Protein AF-K1RQM6-F1 (afdb_monomer_lite)

Foldseek 3Di:
DAFVPHDFDEQEEECPADLPFPRDPVHHHHAPLSRVVNVGQEYEYEADEAAAFPREAQAAHEYEYPQRAEHEPYEDQGASYEYANQYEYEYYNYEYEHYAEYEPYAHLHHNEYEYYNYEYEHAHYAEYAENRAHYEYELYEYEHAEYQYYHYYNHYDYYNYYYYNYHHNHPDDDD

Secondary structure (DSSP, 8-state):
-EETTEEPPEEEE-TT--TTS--BTTB-BS-HHHHHTTT-SEEEEPSEEE----EEE-S-EEEEE-SSEEEEEE--SS-SEEE-TT--EEEES-EEEEE-SSEEEE-TT-SEEEEES-EEES--SSEEEEEEEEEEEES-EEES-EESEEEEEEEEEEES-EEES-EE--S----

Radius of gyration: 15.19 Å; chains: 1; bounding box: 37×30×43 Å

Organism: NCBI:txid408170

InterPro domains:
  IPR011050 Pectin lyase fold/virulence factor [SSF51126] (5-169)
  IPR011459 Domain of unknown function DUF1565 [PF07602] (15-52)
  IPR012334 Pectin lyase fold [G3DSA:2.160.20.10] (8-174)

Sequence (175 aa):
LTVNGVPVQYIYVSVNGNDNNNGSKNAPVRTIAKAISLNTNGIYILEGNYREYGLNINSDLKIVGDGKVIIGGISSADPVFKISNSANVSFNNLKFADISNGEIINGLAAGEVEISGCEFYSNNQKGILVNVANLLISDSKFENNNVFKCIYTNYLEMRNCEFVNNTANEEKIHF

Structure (mmCIF, N/CA/C/O backbone):
data_AF-K1RQM6-F1
#
_entry.id   AF-K1RQM6-F1
#
loop_
_atom_site.group_PDB
_atom_site.id
_atom_site.type_symbol
_atom_site.label_atom_id
_atom_site.label_alt_id
_atom_site.label_comp_id
_atom_site.label_asym_id
_atom_site.label_entity_id
_atom_site.label_seq_id
_atom_site.pdbx_PDB_ins_code
_atom_site.Cartn_x
_atom_site.Cartn_y
_atom_site.Cartn_z
_atom_site.occupancy
_atom_site.B_iso_or_equiv
_atom_site.auth_seq_id
_atom_site.auth_comp_id
_atom_site.auth_asym_id
_atom_site.auth_atom_id
_atom_site.pdbx_PDB_model_num
ATOM 1 N N . LEU A 1 1 ? -9.531 1.233 -17.604 1.00 58.22 1 LEU A N 1
ATOM 2 C CA . LEU A 1 1 ? -9.131 1.662 -16.246 1.00 58.22 1 LEU A CA 1
ATOM 3 C C . LEU A 1 1 ? -8.164 2.827 -16.418 1.00 58.22 1 LEU A C 1
ATOM 5 O O . LEU A 1 1 ? -7.177 2.662 -17.128 1.00 58.22 1 LEU A O 1
ATOM 9 N N . THR A 1 2 ? -8.490 3.997 -15.878 1.00 66.62 2 THR A N 1
ATOM 10 C CA . THR A 1 2 ? -7.696 5.232 -16.011 1.00 66.62 2 THR A CA 1
ATOM 11 C C . THR A 1 2 ? -7.371 5.795 -14.632 1.00 66.62 2 THR A C 1
ATOM 13 O O . THR A 1 2 ? -8.170 5.613 -13.719 1.00 66.62 2 THR A O 1
ATOM 16 N N . VAL A 1 3 ? -6.259 6.514 -14.499 1.00 76.69 3 VAL A N 1
ATOM 17 C CA . VAL A 1 3 ? -5.957 7.383 -13.349 1.00 76.69 3 VAL A CA 1
ATOM 18 C C . VAL A 1 3 ? -6.007 8.814 -13.871 1.00 76.69 3 VAL A C 1
ATOM 20 O O . VAL A 1 3 ? -5.291 9.133 -14.818 1.00 76.69 3 VAL A O 1
ATOM 23 N N . ASN A 1 4 ? -6.919 9.637 -13.344 1.00 77.25 4 ASN A N 1
ATOM 24 C CA . ASN A 1 4 ? -7.133 11.025 -13.783 1.00 77.25 4 ASN A CA 1
ATOM 25 C C . ASN A 1 4 ? -7.275 11.193 -15.311 1.00 77.25 4 ASN A C 1
ATOM 27 O O . ASN A 1 4 ? -6.715 12.098 -15.921 1.00 77.25 4 ASN A O 1
ATOM 31 N N . GLY A 1 5 ? -8.020 10.283 -15.950 1.00 75.62 5 GLY A N 1
ATOM 32 C CA . GLY A 1 5 ? -8.275 10.301 -17.397 1.00 75.62 5 GLY A CA 1
ATOM 33 C C . GLY A 1 5 ? -7.156 9.719 -18.273 1.00 75.62 5 GLY A C 1
ATOM 34 O O . GLY A 1 5 ? -7.350 9.579 -19.479 1.00 75.62 5 GLY A O 1
ATOM 35 N N . VAL A 1 6 ? -6.021 9.311 -17.695 1.00 78.19 6 VAL A N 1
ATOM 36 C CA . VAL A 1 6 ? -4.904 8.680 -18.419 1.00 78.19 6 VAL A CA 1
ATOM 37 C C . VAL A 1 6 ? -5.009 7.152 -18.327 1.00 78.19 6 VAL A C 1
ATOM 39 O O . VAL A 1 6 ? -5.227 6.635 -17.226 1.00 78.19 6 VAL A O 1
ATOM 42 N N . PRO A 1 7 ? -4.853 6.391 -19.432 1.00 87.31 7 PRO A N 1
ATOM 43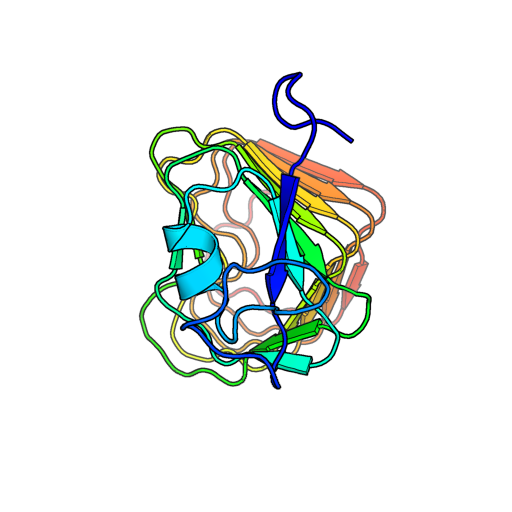 C CA . PRO A 1 7 ? -4.789 4.931 -19.381 1.00 87.31 7 PRO A CA 1
ATOM 44 C C . PRO A 1 7 ? -3.730 4.439 -18.390 1.00 87.31 7 PRO A C 1
ATOM 46 O O . PRO A 1 7 ? -2.610 4.949 -18.358 1.00 87.31 7 PRO A O 1
ATOM 49 N N . VAL A 1 8 ? -4.081 3.439 -17.582 1.00 87.75 8 VAL A N 1
ATOM 50 C CA . VAL A 1 8 ? -3.123 2.853 -16.639 1.00 87.75 8 VAL A CA 1
ATOM 51 C C . VAL A 1 8 ? -2.104 2.016 -17.411 1.00 87.75 8 VAL A C 1
ATOM 53 O O . VAL A 1 8 ? -2.477 1.070 -18.109 1.00 87.75 8 VAL A O 1
ATOM 56 N N . GLN A 1 9 ? -0.823 2.336 -17.256 1.00 91.25 9 GLN A N 1
ATOM 57 C CA . GLN A 1 9 ? 0.286 1.497 -17.684 1.00 91.25 9 GLN A CA 1
ATOM 58 C C . GLN A 1 9 ? 0.822 0.761 -16.459 1.00 91.25 9 GLN A C 1
ATOM 60 O O . GLN A 1 9 ? 1.208 1.378 -15.475 1.00 91.25 9 GLN A O 1
ATOM 65 N N . TYR A 1 10 ? 0.824 -0.570 -16.502 1.00 97.00 10 TYR A N 1
ATOM 66 C CA . TYR A 1 10 ? 1.252 -1.370 -15.360 1.00 97.00 10 TYR A CA 1
ATOM 67 C C . TYR A 1 10 ? 2.732 -1.728 -15.424 1.00 97.00 10 TYR A C 1
ATOM 69 O O . TYR A 1 10 ? 3.198 -2.295 -16.414 1.00 97.00 10 TYR A O 1
ATOM 77 N N . ILE A 1 11 ? 3.419 -1.489 -14.310 1.00 98.56 11 ILE A N 1
ATOM 78 C CA . ILE A 1 11 ? 4.649 -2.185 -13.946 1.00 98.56 11 ILE A CA 1
ATOM 79 C C . ILE A 1 11 ? 4.284 -3.423 -13.130 1.00 98.56 11 ILE A C 1
ATOM 81 O O . ILE A 1 11 ? 3.560 -3.339 -12.139 1.00 98.56 11 ILE A O 1
ATOM 85 N N . TYR A 1 12 ? 4.785 -4.576 -13.558 1.00 98.69 12 TYR A N 1
ATOM 86 C CA . TYR A 1 12 ? 4.535 -5.861 -12.927 1.00 98.69 12 TYR A CA 1
ATOM 87 C C . TYR A 1 12 ? 5.599 -6.160 -11.876 1.00 98.69 12 TYR A C 1
ATOM 89 O O . TYR A 1 12 ? 6.798 -6.037 -12.140 1.00 98.69 12 TYR A O 1
ATOM 97 N N . VAL A 1 13 ? 5.147 -6.594 -10.701 1.00 98.81 13 VAL A N 1
ATOM 98 C CA . VAL A 1 13 ? 5.990 -6.956 -9.559 1.00 98.81 13 VAL A CA 1
ATOM 99 C C . VAL A 1 13 ? 5.797 -8.436 -9.248 1.00 98.81 13 V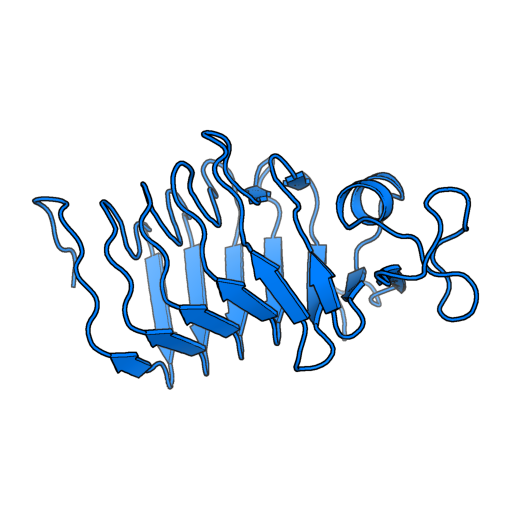AL A C 1
ATOM 101 O O . VAL A 1 13 ? 4.669 -8.907 -9.144 1.00 98.81 13 VAL A O 1
ATOM 104 N N . SER A 1 14 ? 6.886 -9.184 -9.076 1.00 98.56 14 SER A N 1
ATOM 105 C CA . SER A 1 14 ? 6.858 -10.614 -8.745 1.00 98.56 14 SER A CA 1
ATOM 106 C C . SER A 1 14 ? 7.940 -10.954 -7.732 1.00 98.56 14 SER A C 1
ATOM 108 O O . SER A 1 14 ? 9.073 -10.513 -7.887 1.00 98.56 14 SER A O 1
ATOM 110 N N . VAL A 1 15 ? 7.646 -11.821 -6.761 1.00 97.75 15 VAL A N 1
ATOM 111 C CA . VAL A 1 15 ? 8.668 -12.355 -5.838 1.00 97.75 15 VAL A CA 1
ATOM 112 C C . VAL A 1 15 ? 9.835 -13.047 -6.562 1.00 97.75 15 VAL A C 1
ATOM 114 O O . VAL A 1 15 ? 10.954 -13.043 -6.057 1.00 97.75 15 VAL A O 1
ATOM 117 N N . ASN A 1 16 ? 9.596 -13.575 -7.769 1.00 97.81 16 ASN A N 1
ATOM 118 C CA . ASN A 1 16 ? 10.609 -14.192 -8.636 1.00 97.81 16 ASN A CA 1
ATOM 119 C C . ASN A 1 16 ? 11.177 -13.222 -9.692 1.00 97.81 16 ASN A C 1
ATOM 121 O O . ASN A 1 16 ? 11.914 -13.636 -10.586 1.00 97.81 16 ASN A O 1
ATOM 125 N N . GLY A 1 17 ? 10.792 -11.944 -9.638 1.00 98.38 17 GLY A N 1
ATOM 126 C CA . GLY A 1 17 ? 11.261 -10.904 -10.545 1.00 98.38 17 GLY A CA 1
ATOM 127 C C . GLY A 1 17 ? 12.703 -10.474 -10.271 1.00 98.38 17 GLY A C 1
ATOM 128 O O . GLY A 1 17 ? 13.392 -10.992 -9.390 1.00 98.38 17 GLY A O 1
ATOM 129 N N . ASN A 1 18 ? 13.161 -9.473 -11.022 1.00 98.62 18 ASN A N 1
ATOM 130 C CA . ASN A 1 18 ? 14.490 -8.885 -10.864 1.00 98.62 18 ASN A CA 1
ATOM 131 C C . ASN A 1 18 ? 14.405 -7.363 -11.018 1.00 98.62 18 ASN A C 1
ATOM 133 O O . ASN A 1 18 ? 13.859 -6.880 -12.002 1.00 98.62 18 ASN A O 1
ATOM 137 N N . ASP A 1 19 ? 14.956 -6.594 -10.077 1.00 98.69 19 ASP A N 1
ATOM 138 C CA . ASP A 1 19 ? 14.888 -5.123 -10.106 1.00 98.69 19 ASP A CA 1
ATOM 139 C C . ASP A 1 19 ? 15.707 -4.479 -11.245 1.00 98.69 19 ASP A C 1
ATOM 141 O O . ASP A 1 19 ? 15.592 -3.277 -11.485 1.00 98.69 19 ASP A O 1
ATOM 145 N N . ASN A 1 20 ? 16.495 -5.271 -11.980 1.00 98.31 20 ASN A N 1
ATOM 146 C CA . ASN A 1 20 ? 17.125 -4.861 -13.237 1.00 98.31 20 ASN A CA 1
ATOM 147 C C . ASN A 1 20 ? 16.192 -4.985 -14.454 1.00 98.31 20 ASN A C 1
ATOM 149 O O . ASN A 1 20 ? 16.538 -4.516 -15.537 1.00 98.31 20 ASN A O 1
ATOM 153 N N . ASN A 1 21 ? 15.029 -5.622 -14.306 1.00 98.56 21 ASN A N 1
ATOM 154 C CA . ASN A 1 21 ? 14.060 -5.744 -15.384 1.00 98.56 21 ASN A CA 1
ATOM 155 C C . ASN A 1 21 ? 13.333 -4.417 -15.649 1.00 98.56 21 ASN A C 1
ATOM 157 O O . ASN A 1 21 ? 13.287 -3.516 -14.811 1.00 98.56 21 ASN A O 1
ATOM 161 N N . ASN A 1 22 ? 12.702 -4.326 -16.821 1.00 97.62 22 ASN A N 1
ATOM 162 C CA . ASN A 1 22 ? 11.922 -3.156 -17.223 1.00 97.62 22 ASN A CA 1
ATOM 163 C C . ASN A 1 22 ? 10.512 -3.096 -16.609 1.00 97.62 22 ASN A C 1
ATOM 165 O O . ASN A 1 22 ? 9.809 -2.115 -16.827 1.00 97.62 22 ASN A O 1
ATOM 169 N N . GLY A 1 23 ? 10.078 -4.134 -15.886 1.00 98.38 23 GLY A N 1
ATOM 170 C CA . GLY A 1 23 ? 8.763 -4.166 -15.249 1.00 98.38 23 GLY A CA 1
ATOM 171 C C . GLY A 1 23 ? 7.613 -4.564 -16.171 1.00 98.38 23 GLY A C 1
ATOM 172 O O . GLY A 1 23 ? 6.454 -4.433 -15.793 1.00 98.38 23 GLY A O 1
ATOM 173 N N . SER A 1 24 ? 7.895 -5.063 -17.374 1.00 97.94 24 SER A N 1
ATOM 174 C CA . SER A 1 24 ? 6.865 -5.659 -18.230 1.00 97.94 24 SER A CA 1
ATOM 175 C C . SER A 1 24 ? 6.330 -6.970 -17.641 1.00 97.94 24 SER A C 1
ATOM 177 O O . SER A 1 24 ? 6.978 -7.605 -16.813 1.00 97.94 24 SER A O 1
ATOM 179 N N . LYS A 1 25 ? 5.176 -7.445 -18.125 1.00 96.69 25 LYS A N 1
ATOM 180 C CA . LYS A 1 25 ? 4.589 -8.723 -17.680 1.00 96.69 25 LYS A CA 1
ATOM 181 C C . LYS A 1 25 ? 5.542 -9.921 -17.833 1.00 96.69 25 LYS A C 1
ATOM 183 O O . LYS A 1 25 ? 5.526 -10.819 -17.001 1.00 96.69 25 LYS A O 1
ATOM 188 N N . ASN A 1 26 ? 6.380 -9.918 -18.873 1.00 97.69 26 ASN A N 1
ATOM 189 C CA . ASN A 1 26 ? 7.344 -10.993 -19.151 1.00 97.69 26 ASN A CA 1
ATOM 190 C C . ASN A 1 26 ? 8.678 -10.819 -18.407 1.00 97.69 26 ASN A C 1
ATOM 192 O O . ASN A 1 26 ? 9.458 -11.761 -18.319 1.00 97.69 26 ASN A O 1
ATOM 196 N N . ALA A 1 27 ? 8.949 -9.619 -17.895 1.00 98.31 27 ALA A N 1
ATOM 197 C CA . ALA A 1 27 ? 10.145 -9.292 -17.132 1.00 98.31 27 ALA A CA 1
ATOM 198 C C . ALA A 1 27 ? 9.747 -8.378 -15.957 1.00 98.31 27 ALA A C 1
ATOM 200 O O . ALA A 1 27 ? 10.011 -7.171 -15.994 1.00 98.31 27 ALA A O 1
ATOM 201 N N . PRO A 1 28 ? 9.062 -8.922 -14.932 1.00 98.75 28 PRO A N 1
ATOM 202 C CA . PRO A 1 28 ? 8.610 -8.135 -13.794 1.00 98.75 28 PRO A CA 1
ATOM 203 C C . PRO A 1 28 ? 9.794 -7.704 -12.928 1.00 98.75 28 PRO A C 1
ATOM 205 O O . PRO A 1 28 ? 10.803 -8.415 -12.825 1.00 98.75 28 PRO A O 1
ATOM 208 N N . VAL A 1 29 ? 9.663 -6.554 -12.272 1.00 98.88 29 VAL A N 1
ATOM 209 C CA . VAL A 1 29 ? 10.595 -6.161 -11.208 1.00 98.88 29 VAL A CA 1
ATOM 210 C C . VAL A 1 29 ? 10.327 -6.991 -9.952 1.00 98.88 29 VAL A C 1
ATOM 212 O O . VAL A 1 29 ? 9.275 -7.624 -9.830 1.00 98.88 29 VAL A O 1
ATOM 215 N N . ARG A 1 30 ? 11.286 -7.044 -9.026 1.00 98.62 30 ARG A N 1
ATOM 216 C CA . ARG A 1 30 ? 11.139 -7.863 -7.817 1.00 98.62 30 ARG A CA 1
ATOM 217 C C . ARG A 1 30 ? 10.397 -7.126 -6.710 1.00 98.62 30 ARG A C 1
ATOM 219 O O . ARG A 1 30 ? 9.597 -7.727 -6.001 1.00 98.62 30 ARG A O 1
ATOM 226 N N . THR A 1 31 ? 10.683 -5.838 -6.570 1.00 98.62 31 THR A N 1
ATOM 227 C CA . THR A 1 31 ? 10.222 -5.008 -5.454 1.00 98.62 31 THR A CA 1
ATOM 228 C C . THR A 1 31 ? 9.181 -3.984 -5.887 1.00 98.62 31 THR A C 1
ATOM 230 O O . THR A 1 31 ? 9.196 -3.480 -7.016 1.00 98.62 31 THR A O 1
ATOM 233 N N . ILE A 1 32 ? 8.291 -3.629 -4.961 1.00 98.56 32 ILE A N 1
ATOM 234 C CA . ILE A 1 32 ? 7.340 -2.524 -5.137 1.00 98.56 32 ILE A CA 1
ATOM 235 C C . ILE A 1 32 ? 8.109 -1.197 -5.181 1.00 98.56 32 ILE A C 1
ATOM 237 O O . ILE A 1 32 ? 7.797 -0.334 -6.002 1.00 98.56 32 ILE A O 1
ATOM 241 N N . ALA A 1 33 ? 9.169 -1.061 -4.375 1.00 98.31 33 ALA A N 1
ATOM 242 C CA . ALA A 1 33 ? 10.055 0.102 -4.396 1.00 98.31 33 ALA A CA 1
ATOM 243 C C . ALA A 1 33 ? 10.622 0.374 -5.798 1.00 98.31 33 ALA A C 1
ATOM 245 O O . ALA A 1 33 ? 10.581 1.509 -6.281 1.00 98.31 33 ALA A O 1
ATOM 246 N N . LYS A 1 34 ? 11.096 -0.672 -6.492 1.00 98.50 34 LYS A N 1
ATOM 247 C CA . LYS A 1 34 ? 11.578 -0.533 -7.868 1.00 98.50 34 LYS A CA 1
ATOM 248 C C . LYS A 1 34 ? 10.462 -0.134 -8.829 1.00 98.50 34 LYS A C 1
ATOM 250 O O . LYS A 1 34 ? 10.703 0.678 -9.716 1.00 98.50 34 LYS A O 1
ATOM 255 N N . ALA A 1 35 ? 9.257 -0.677 -8.671 1.00 98.44 35 ALA A N 1
ATOM 256 C CA . ALA A 1 35 ? 8.135 -0.316 -9.532 1.00 98.44 35 ALA A CA 1
ATOM 257 C C . ALA A 1 35 ? 7.757 1.168 -9.403 1.00 98.44 35 ALA A C 1
ATOM 259 O O . ALA A 1 35 ? 7.574 1.837 -10.418 1.00 98.44 35 ALA A O 1
ATOM 260 N N . ILE A 1 36 ? 7.733 1.700 -8.177 1.00 98.12 36 ILE A N 1
ATOM 261 C CA . ILE A 1 36 ? 7.518 3.132 -7.917 1.00 98.12 36 ILE A CA 1
ATOM 262 C C . ILE A 1 36 ? 8.612 3.973 -8.591 1.00 98.12 36 ILE A C 1
ATOM 264 O O . ILE A 1 36 ? 8.313 4.973 -9.241 1.00 98.12 36 ILE A O 1
ATOM 268 N N . SER A 1 37 ? 9.878 3.543 -8.517 1.00 97.69 37 SER A N 1
ATOM 269 C CA . SER A 1 37 ? 11.001 4.289 -9.104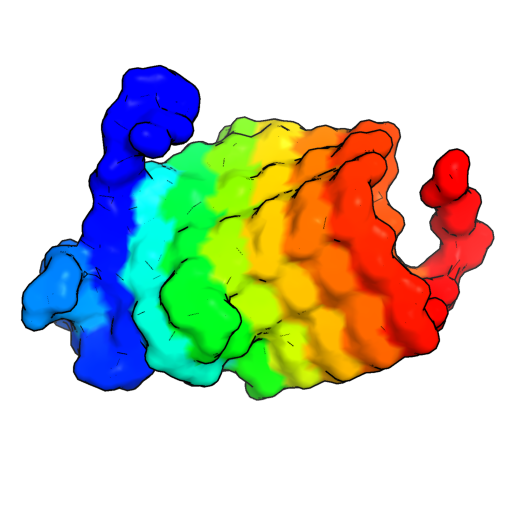 1.00 97.69 37 SER A CA 1
ATOM 270 C C . SER A 1 37 ? 10.959 4.390 -10.635 1.00 97.69 37 SER A C 1
ATOM 272 O O . SER A 1 37 ? 11.765 5.115 -11.215 1.00 97.69 37 SER A O 1
ATOM 274 N N . LEU A 1 38 ? 10.101 3.617 -11.307 1.00 96.94 38 LEU A N 1
ATOM 275 C CA . LEU A 1 38 ? 9.923 3.663 -12.760 1.00 96.94 38 LEU A CA 1
ATOM 276 C C . LEU A 1 38 ? 8.888 4.717 -13.200 1.00 96.94 38 LEU A C 1
ATOM 278 O O . LEU A 1 38 ? 8.585 4.783 -14.387 1.00 96.94 38 LEU A O 1
ATOM 282 N N . ASN A 1 39 ? 8.390 5.560 -12.279 1.00 90.56 39 ASN A N 1
ATOM 283 C CA . ASN A 1 39 ? 7.451 6.663 -12.543 1.00 90.56 39 ASN A CA 1
ATOM 284 C C . ASN A 1 39 ? 6.198 6.212 -13.310 1.00 90.56 39 ASN A C 1
ATOM 286 O O . ASN A 1 39 ? 5.800 6.803 -14.313 1.00 90.56 39 ASN A O 1
ATOM 290 N N . THR A 1 40 ? 5.605 5.119 -12.841 1.00 92.94 40 THR A N 1
ATOM 291 C CA . THR A 1 40 ? 4.379 4.545 -13.395 1.00 92.94 40 THR A CA 1
ATOM 292 C C . THR A 1 40 ? 3.131 5.132 -12.736 1.00 92.94 40 THR A C 1
ATOM 294 O O . THR A 1 40 ? 3.186 5.553 -11.585 1.00 92.94 40 THR A O 1
ATOM 297 N N . ASN A 1 41 ? 1.989 5.090 -13.429 1.00 96.00 41 ASN A N 1
ATOM 298 C CA . ASN A 1 41 ? 0.668 5.350 -12.839 1.00 96.00 41 ASN A CA 1
ATOM 299 C C . ASN A 1 41 ? -0.052 4.056 -12.402 1.00 96.00 41 ASN A C 1
ATOM 301 O O . ASN A 1 41 ? -1.147 4.109 -11.837 1.00 96.00 41 ASN A O 1
ATOM 305 N N . GLY A 1 42 ? 0.554 2.889 -12.652 1.00 98.12 42 GLY A N 1
ATOM 306 C CA . GLY A 1 42 ? 0.006 1.583 -12.309 1.00 98.12 42 GLY A CA 1
ATOM 307 C C . GLY A 1 42 ? 1.060 0.571 -11.871 1.00 98.12 42 GLY A C 1
ATOM 308 O O . GLY A 1 42 ? 2.087 0.390 -12.529 1.00 98.12 42 GLY A O 1
ATOM 309 N N . ILE A 1 43 ? 0.766 -0.161 -10.799 1.00 98.69 43 ILE A N 1
ATOM 310 C CA . ILE A 1 43 ? 1.528 -1.327 -10.342 1.00 98.69 43 ILE A CA 1
ATOM 311 C C . ILE A 1 43 ? 0.588 -2.528 -10.256 1.00 98.69 43 ILE A C 1
ATOM 313 O O . ILE A 1 43 ? -0.483 -2.443 -9.654 1.00 98.69 43 ILE A O 1
ATOM 317 N N . TYR A 1 44 ? 0.995 -3.642 -10.863 1.00 98.62 44 TYR A N 1
ATOM 318 C CA . TYR A 1 44 ? 0.300 -4.922 -10.772 1.00 98.62 44 TYR A CA 1
ATOM 319 C C . TYR A 1 44 ? 1.197 -5.935 -10.062 1.00 98.62 44 TYR A C 1
ATOM 321 O O . TYR A 1 44 ? 2.271 -6.282 -10.556 1.00 98.62 44 TYR A O 1
ATOM 329 N N . ILE A 1 45 ? 0.779 -6.391 -8.888 1.00 98.75 45 ILE A N 1
ATOM 330 C CA . ILE A 1 45 ? 1.567 -7.267 -8.026 1.00 98.75 45 ILE A CA 1
ATOM 331 C C . ILE A 1 45 ? 1.049 -8.694 -8.186 1.00 98.75 45 ILE A C 1
ATOM 333 O O . ILE A 1 45 ? -0.127 -8.960 -7.951 1.00 98.75 45 ILE A O 1
ATOM 337 N N . LEU A 1 46 ? 1.925 -9.603 -8.608 1.00 98.38 46 LEU A N 1
ATOM 338 C CA . LEU A 1 46 ? 1.614 -11.028 -8.715 1.00 98.38 46 LEU A CA 1
ATOM 339 C C . LEU A 1 46 ? 1.578 -11.683 -7.330 1.00 98.38 46 LEU A C 1
ATOM 341 O O . LEU A 1 46 ? 2.175 -11.172 -6.385 1.00 98.38 46 LEU A O 1
ATOM 345 N N . GLU A 1 47 ? 0.900 -12.827 -7.221 1.00 97.69 47 GLU A N 1
ATOM 346 C CA . GLU A 1 47 ? 0.800 -13.589 -5.970 1.00 97.69 47 GLU A CA 1
ATOM 347 C C . GLU A 1 47 ? 2.168 -13.781 -5.286 1.00 97.69 47 GLU A C 1
ATOM 349 O O . GLU A 1 47 ? 3.171 -14.122 -5.922 1.00 97.69 47 GLU A O 1
ATOM 354 N N . GLY A 1 48 ? 2.206 -13.580 -3.967 1.00 97.75 48 GLY A N 1
ATOM 355 C CA . GLY A 1 48 ? 3.440 -13.681 -3.196 1.00 97.75 48 GLY A CA 1
ATOM 356 C C . GLY A 1 48 ? 3.409 -12.920 -1.873 1.00 97.75 48 GLY A C 1
ATOM 357 O O . GLY A 1 48 ? 2.458 -12.205 -1.565 1.00 97.75 48 GLY A O 1
ATOM 358 N N . ASN A 1 49 ? 4.483 -13.087 -1.095 1.00 98.00 49 ASN A N 1
ATOM 359 C CA . ASN A 1 49 ? 4.700 -12.403 0.179 1.00 98.00 49 ASN A CA 1
ATOM 360 C C . ASN A 1 49 ? 5.802 -11.350 0.019 1.00 98.00 49 ASN A C 1
ATOM 362 O O . ASN A 1 49 ? 6.940 -11.693 -0.310 1.00 98.00 49 ASN A O 1
ATOM 366 N N . TYR A 1 50 ? 5.477 -10.092 0.292 1.00 98.25 50 TYR A N 1
ATOM 367 C CA . TYR A 1 50 ? 6.343 -8.936 0.085 1.00 98.25 50 TYR A CA 1
ATOM 368 C C . TYR A 1 50 ? 6.653 -8.254 1.418 1.00 98.25 50 TYR A C 1
ATOM 370 O O . TYR A 1 50 ? 5.750 -7.875 2.160 1.00 98.25 50 TYR A O 1
ATOM 378 N N . ARG A 1 51 ? 7.948 -8.083 1.713 1.00 96.25 51 ARG A N 1
ATOM 379 C CA . ARG A 1 51 ? 8.453 -7.446 2.942 1.00 96.25 51 ARG A CA 1
ATOM 380 C C . ARG A 1 51 ? 8.949 -6.026 2.658 1.00 96.25 51 ARG A C 1
ATOM 382 O O . ARG A 1 51 ? 10.134 -5.739 2.787 1.00 96.25 51 ARG A O 1
ATOM 389 N N . GLU A 1 52 ? 8.039 -5.168 2.214 1.00 94.25 52 GLU A N 1
ATOM 390 C CA . GLU A 1 52 ? 8.320 -3.792 1.787 1.00 94.25 52 GLU A CA 1
ATOM 391 C C . GLU A 1 52 ? 7.968 -2.777 2.878 1.00 94.25 52 GLU A C 1
ATOM 393 O O . GLU A 1 52 ? 6.938 -2.904 3.531 1.00 94.25 52 GLU A O 1
ATOM 398 N N . TYR A 1 53 ? 8.780 -1.740 3.062 1.00 95.69 53 TYR A N 1
ATOM 399 C CA . TYR A 1 53 ? 8.460 -0.635 3.966 1.00 95.69 53 TYR A CA 1
ATOM 400 C C . TYR A 1 53 ? 9.115 0.667 3.509 1.00 95.69 53 TYR A C 1
ATOM 402 O O . TYR A 1 53 ? 10.068 0.651 2.732 1.00 95.69 53 TYR A O 1
ATOM 410 N N . GLY A 1 54 ? 8.614 1.803 3.996 1.00 96.31 54 GLY A N 1
ATOM 411 C CA . GLY A 1 54 ? 9.161 3.118 3.666 1.00 96.31 54 GLY A CA 1
ATOM 412 C C . GLY A 1 54 ? 8.935 3.535 2.210 1.00 96.31 54 GLY A C 1
ATOM 413 O O . GLY A 1 54 ? 9.717 4.321 1.673 1.00 96.31 54 GLY A O 1
ATOM 414 N N . LEU A 1 55 ? 7.891 3.016 1.558 1.00 97.88 55 LEU A N 1
ATOM 415 C CA . LEU A 1 55 ? 7.580 3.305 0.161 1.00 97.88 55 LEU A CA 1
ATOM 416 C C . LEU A 1 55 ? 6.967 4.703 0.035 1.00 97.88 55 LEU A C 1
ATOM 418 O O . LEU A 1 55 ? 5.871 4.954 0.532 1.00 97.88 55 LEU A O 1
ATOM 422 N N . ASN A 1 56 ? 7.662 5.612 -0.647 1.00 97.69 56 ASN A N 1
ATOM 423 C CA . ASN A 1 56 ? 7.183 6.976 -0.871 1.00 97.69 56 ASN A CA 1
ATOM 424 C C . ASN A 1 56 ? 6.402 7.067 -2.185 1.00 97.69 56 ASN A C 1
ATOM 426 O O . ASN A 1 56 ? 6.950 6.777 -3.245 1.00 97.69 56 ASN A O 1
ATOM 430 N N . ILE A 1 57 ? 5.154 7.524 -2.116 1.00 98.06 57 ILE A N 1
ATOM 431 C CA . ILE A 1 57 ? 4.291 7.804 -3.265 1.00 98.06 57 ILE A CA 1
ATOM 432 C C . ILE A 1 57 ? 4.006 9.310 -3.283 1.00 98.06 57 ILE A C 1
ATOM 434 O O . ILE A 1 57 ? 3.482 9.877 -2.323 1.00 98.06 57 ILE A O 1
ATOM 438 N N . ASN A 1 58 ? 4.395 9.973 -4.369 1.00 96.88 58 ASN A N 1
ATOM 439 C CA . ASN A 1 58 ? 4.305 11.431 -4.539 1.00 96.88 58 ASN A CA 1
ATOM 440 C C . ASN A 1 58 ? 3.579 11.849 -5.832 1.00 96.88 58 ASN A C 1
ATOM 442 O O . ASN A 1 58 ? 3.595 13.025 -6.200 1.00 96.88 58 ASN A O 1
ATOM 446 N N . SER A 1 59 ? 2.988 10.881 -6.529 1.00 96.19 59 SER A N 1
ATOM 447 C CA . SER A 1 59 ? 2.215 11.039 -7.760 1.00 96.19 59 SER A CA 1
ATOM 448 C C . SER A 1 59 ? 1.056 10.044 -7.761 1.00 96.19 59 SER A C 1
ATOM 450 O O . SER A 1 59 ? 1.080 9.068 -7.004 1.00 96.19 59 SER A O 1
ATOM 452 N N . ASP A 1 60 ? 0.028 10.312 -8.569 1.00 97.62 60 ASP A N 1
ATOM 453 C CA . ASP A 1 60 ? -1.158 9.459 -8.618 1.00 97.62 60 ASP A CA 1
ATOM 454 C C . ASP A 1 60 ? -0.792 8.028 -9.020 1.00 97.62 60 ASP A C 1
ATOM 456 O O . ASP A 1 60 ? -0.086 7.804 -10.009 1.00 97.62 60 ASP A O 1
ATOM 460 N N . LEU A 1 61 ? -1.286 7.049 -8.264 1.00 98.19 61 LEU A N 1
ATOM 461 C CA . LEU A 1 61 ? -0.851 5.667 -8.419 1.00 98.19 61 LEU A CA 1
ATOM 462 C C . LEU A 1 61 ? -1.973 4.675 -8.135 1.00 98.19 61 LEU A C 1
ATOM 464 O O . LEU A 1 61 ? -2.612 4.698 -7.086 1.00 98.19 61 LEU A O 1
ATOM 468 N N . LYS A 1 62 ? -2.166 3.731 -9.056 1.00 98.38 62 LYS A N 1
ATOM 469 C CA . LYS A 1 62 ? -3.038 2.575 -8.847 1.00 98.38 62 LYS A CA 1
ATOM 470 C C . LYS A 1 62 ? -2.221 1.322 -8.564 1.00 98.38 62 LYS A C 1
ATOM 472 O O . LYS A 1 62 ? -1.452 0.884 -9.415 1.00 98.38 62 LYS A O 1
ATOM 477 N N . ILE A 1 63 ? -2.437 0.702 -7.409 1.00 98.50 63 ILE A N 1
ATOM 478 C CA . ILE A 1 63 ? -1.802 -0.555 -7.010 1.00 98.50 63 I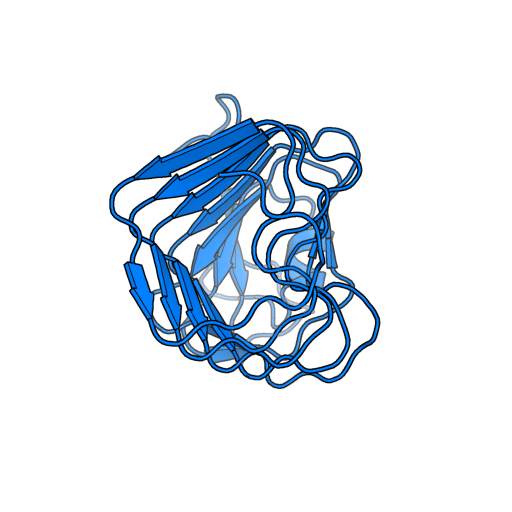LE A CA 1
ATOM 479 C C . ILE A 1 63 ? -2.866 -1.652 -6.961 1.00 98.50 63 ILE A C 1
ATOM 481 O O . ILE A 1 63 ? -3.906 -1.502 -6.318 1.00 98.50 63 ILE A O 1
ATOM 485 N N . VAL A 1 64 ? -2.612 -2.750 -7.671 1.00 98.38 64 VAL A N 1
ATOM 486 C CA . VAL A 1 64 ? -3.528 -3.891 -7.785 1.00 98.38 64 VAL A CA 1
ATOM 487 C C . VAL A 1 64 ? -2.780 -5.178 -7.468 1.00 98.38 64 VAL A C 1
ATOM 489 O O . VAL A 1 64 ? -1.724 -5.425 -8.048 1.00 98.38 64 VAL A O 1
ATOM 492 N N . GLY A 1 65 ? -3.324 -5.998 -6.574 1.00 97.94 65 GLY A N 1
ATOM 493 C CA . GLY A 1 65 ? -2.842 -7.350 -6.315 1.00 97.94 65 GLY A CA 1
ATOM 494 C C . GLY A 1 65 ? -3.606 -8.413 -7.100 1.00 97.94 65 GLY A C 1
ATOM 495 O O . GLY A 1 65 ? -4.808 -8.295 -7.345 1.00 97.94 65 GLY A O 1
ATOM 496 N N . ASP A 1 66 ? -2.913 -9.491 -7.450 1.00 93.62 66 ASP A N 1
ATOM 497 C CA . ASP A 1 66 ? -3.483 -10.698 -8.058 1.00 93.62 66 ASP A CA 1
ATOM 498 C C . ASP A 1 66 ? -4.123 -11.623 -6.996 1.00 93.62 66 ASP A C 1
ATOM 500 O O . ASP A 1 66 ? -3.775 -12.790 -6.865 1.00 93.62 66 ASP A O 1
ATOM 504 N N . GLY A 1 67 ? -4.995 -11.078 -6.135 1.00 78.88 67 GLY A N 1
ATOM 505 C CA . GLY A 1 67 ? -5.858 -11.812 -5.187 1.00 78.88 67 GLY A CA 1
ATOM 506 C C . GLY A 1 67 ? -5.191 -12.505 -3.982 1.00 78.88 67 GLY A C 1
ATOM 507 O O . GLY A 1 67 ? -5.805 -12.597 -2.918 1.00 78.88 67 GLY A O 1
ATOM 508 N N . LYS A 1 68 ? -3.938 -12.968 -4.091 1.00 90.06 68 LYS A N 1
ATOM 509 C CA . LYS A 1 68 ? -3.161 -13.584 -2.989 1.00 90.06 68 LYS A CA 1
ATOM 510 C C . LYS A 1 68 ? -1.841 -12.867 -2.707 1.00 90.06 68 LYS A C 1
ATOM 512 O O . LYS A 1 68 ? -0.829 -13.488 -2.385 1.00 90.06 68 LYS A O 1
ATOM 517 N N . VAL A 1 69 ? -1.837 -11.549 -2.856 1.00 98.25 69 VAL A N 1
ATOM 518 C CA . VAL A 1 69 ? -0.684 -10.710 -2.519 1.00 98.25 69 VAL A CA 1
ATOM 519 C C . VAL A 1 69 ? -0.743 -10.346 -1.045 1.00 98.25 69 VAL A C 1
ATOM 521 O O . VAL A 1 69 ? -1.706 -9.714 -0.617 1.00 98.25 69 VAL A O 1
ATOM 524 N N . ILE A 1 70 ? 0.294 -10.706 -0.290 1.00 98.19 70 ILE A N 1
ATOM 525 C CA . ILE A 1 70 ? 0.463 -10.316 1.112 1.00 98.19 70 ILE A CA 1
ATOM 526 C C . ILE A 1 70 ? 1.633 -9.339 1.203 1.00 98.19 70 ILE A C 1
ATOM 528 O O . ILE A 1 70 ? 2.759 -9.677 0.838 1.00 98.19 70 ILE A O 1
ATOM 532 N N . ILE A 1 71 ? 1.378 -8.135 1.707 1.00 97.81 71 ILE A N 1
ATOM 533 C CA . ILE A 1 71 ? 2.398 -7.150 2.071 1.00 97.81 71 ILE A CA 1
ATOM 534 C C . ILE A 1 71 ? 2.469 -7.139 3.595 1.00 97.81 71 ILE A C 1
ATOM 536 O O . ILE A 1 71 ? 1.515 -6.735 4.259 1.00 97.81 71 ILE A O 1
ATOM 540 N N . GLY A 1 72 ? 3.558 -7.651 4.163 1.00 95.50 72 GLY A N 1
ATOM 541 C CA . GLY A 1 72 ? 3.521 -8.015 5.572 1.00 95.50 72 GLY A CA 1
ATOM 542 C C . GLY A 1 72 ? 4.748 -8.722 6.123 1.00 95.50 72 GLY A C 1
ATOM 543 O O . GLY A 1 72 ? 5.738 -8.928 5.420 1.00 95.50 72 GLY A O 1
ATOM 544 N N . GLY A 1 73 ? 4.675 -9.100 7.402 1.00 89.56 73 GLY A N 1
ATOM 545 C CA . GLY A 1 73 ? 5.766 -9.755 8.128 1.00 89.56 73 GLY A CA 1
ATOM 546 C C . GLY A 1 73 ? 6.950 -8.821 8.383 1.00 89.56 73 GLY A C 1
ATOM 547 O O . GLY A 1 73 ? 8.101 -9.198 8.135 1.00 89.56 73 GLY A O 1
ATOM 548 N N . ILE A 1 74 ? 6.661 -7.586 8.808 1.00 90.12 74 ILE A N 1
ATOM 549 C CA . ILE A 1 74 ? 7.629 -6.487 8.923 1.00 90.12 74 ILE A CA 1
ATOM 550 C C . ILE A 1 74 ? 7.512 -5.813 10.289 1.00 90.12 74 ILE A C 1
ATOM 552 O O . ILE A 1 74 ? 6.425 -5.474 10.750 1.00 90.12 74 ILE A O 1
ATOM 556 N N . SER A 1 75 ? 8.663 -5.525 10.893 1.00 90.94 75 SER A N 1
ATOM 557 C CA . SER A 1 75 ? 8.780 -4.781 12.150 1.00 90.94 75 SER A CA 1
ATOM 558 C C . SER A 1 75 ? 9.616 -3.509 11.956 1.00 90.94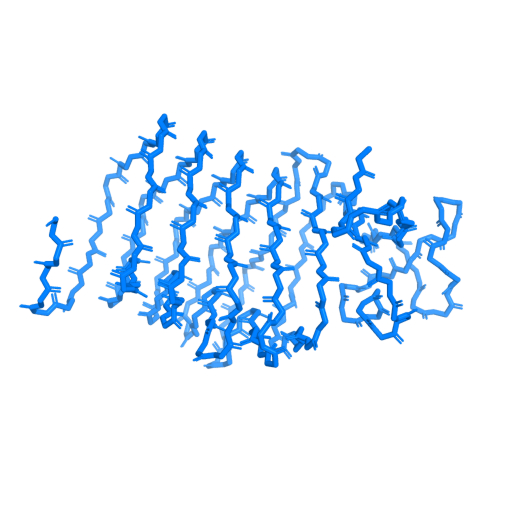 75 SER A C 1
ATOM 560 O O . SER A 1 75 ? 10.673 -3.343 12.565 1.00 90.94 75 SER A O 1
ATOM 562 N N . SER A 1 76 ? 9.155 -2.609 11.083 1.00 91.69 76 SER A N 1
ATOM 563 C CA . SER A 1 76 ? 9.777 -1.301 10.825 1.00 91.69 76 SER A CA 1
ATOM 564 C C . SER A 1 76 ? 8.978 -0.185 11.489 1.00 91.69 76 SER A C 1
ATOM 566 O O . SER A 1 76 ? 7.758 -0.273 11.545 1.00 91.69 76 SER A O 1
ATOM 568 N N . ALA A 1 77 ? 9.649 0.856 11.987 1.00 92.25 77 ALA A N 1
ATOM 569 C CA . ALA A 1 77 ? 8.980 2.048 12.517 1.00 92.25 77 ALA A CA 1
ATOM 570 C C . ALA A 1 77 ? 8.439 2.964 11.404 1.00 92.25 77 ALA A C 1
ATOM 572 O O . ALA A 1 77 ? 7.591 3.814 11.676 1.00 92.25 77 ALA A O 1
ATOM 573 N N . ASP A 1 78 ? 8.936 2.802 10.174 1.00 94.62 78 ASP A N 1
ATOM 574 C CA . ASP A 1 78 ? 8.423 3.511 9.010 1.00 94.62 78 ASP A CA 1
ATOM 575 C C . ASP A 1 78 ? 7.075 2.930 8.561 1.00 94.62 78 ASP A C 1
ATOM 577 O O . ASP A 1 78 ? 6.911 1.706 8.560 1.00 94.62 78 ASP A O 1
ATOM 581 N N . PRO A 1 79 ? 6.141 3.783 8.103 1.00 95.19 79 PRO A N 1
ATOM 582 C CA . PRO A 1 79 ? 4.985 3.348 7.340 1.00 95.19 79 PRO A CA 1
ATOM 583 C C . PRO A 1 79 ? 5.369 2.429 6.182 1.00 95.19 79 PRO A C 1
ATOM 585 O O . PRO A 1 79 ? 6.392 2.670 5.531 1.00 95.19 79 PRO A O 1
ATOM 588 N N . VAL A 1 80 ? 4.528 1.446 5.856 1.00 97.62 80 VAL A N 1
ATOM 589 C CA . VAL A 1 80 ? 4.705 0.682 4.613 1.00 97.62 80 VAL A CA 1
ATOM 590 C C . VAL A 1 80 ? 4.600 1.623 3.415 1.00 97.62 80 VAL A C 1
ATOM 592 O O . VAL A 1 80 ? 5.531 1.686 2.614 1.00 97.62 80 VAL A O 1
ATOM 595 N N . PHE A 1 81 ? 3.525 2.415 3.354 1.00 98.12 81 PHE A N 1
ATOM 596 C CA . PHE A 1 81 ? 3.293 3.440 2.338 1.00 98.12 81 PHE A CA 1
ATOM 597 C C . PHE A 1 81 ? 3.189 4.836 2.959 1.00 98.12 81 PHE A C 1
ATOM 599 O O . PHE A 1 81 ? 2.399 5.072 3.875 1.00 98.12 81 PHE A O 1
ATOM 606 N N . LYS A 1 82 ? 3.958 5.777 2.410 1.00 97.75 82 LYS A N 1
ATOM 607 C CA . LYS A 1 82 ? 3.908 7.214 2.701 1.00 97.75 82 LYS A CA 1
ATOM 608 C C . LYS A 1 82 ? 3.370 7.935 1.472 1.00 97.75 82 LYS A C 1
ATOM 610 O O . LYS A 1 82 ? 4.019 7.912 0.428 1.00 97.75 82 LYS A O 1
ATOM 615 N N . ILE A 1 83 ? 2.207 8.570 1.590 1.00 98.19 83 ILE A N 1
ATOM 616 C CA . ILE A 1 83 ? 1.553 9.270 0.478 1.00 98.19 83 ILE A CA 1
ATOM 617 C C . ILE A 1 83 ? 1.630 10.778 0.715 1.00 98.19 83 ILE A C 1
ATOM 619 O O . ILE A 1 83 ? 1.345 11.276 1.807 1.00 98.19 83 ILE A O 1
ATOM 623 N N . SER A 1 84 ? 2.055 11.506 -0.313 1.00 96.38 84 SER A N 1
ATOM 624 C CA . SER A 1 84 ? 2.350 12.936 -0.237 1.00 96.38 84 SER A CA 1
ATOM 625 C C . SER A 1 84 ? 2.018 13.661 -1.543 1.00 96.38 84 SER A C 1
ATOM 627 O O . SER A 1 84 ? 1.634 13.031 -2.528 1.00 96.38 84 SER A O 1
ATOM 629 N N . ASN A 1 85 ? 2.209 14.985 -1.559 1.00 96.00 85 ASN A N 1
ATOM 630 C CA . ASN A 1 85 ? 2.086 15.827 -2.754 1.00 96.00 85 ASN A CA 1
ATOM 631 C C . ASN A 1 85 ? 0.696 15.777 -3.421 1.00 96.00 85 ASN A C 1
ATOM 633 O O . ASN A 1 85 ? 0.582 15.791 -4.644 1.00 96.00 85 ASN A O 1
ATOM 637 N N . SER A 1 86 ? -0.360 15.680 -2.610 1.00 96.88 86 SER A N 1
ATOM 638 C CA . SER A 1 86 ? -1.754 15.579 -3.056 1.00 96.88 86 SER A CA 1
ATOM 639 C C . SER A 1 86 ? -2.022 14.410 -4.013 1.00 96.88 86 SER A C 1
ATOM 641 O O . SER A 1 86 ? -3.003 14.438 -4.753 1.00 96.88 86 SER A O 1
ATOM 643 N N . ALA A 1 87 ? -1.165 13.384 -4.000 1.00 96.94 87 ALA A N 1
ATOM 644 C CA . ALA A 1 87 ? -1.326 12.203 -4.834 1.00 96.94 87 ALA A CA 1
ATOM 645 C C . ALA A 1 87 ? -2.618 11.456 -4.484 1.00 96.94 87 ALA A C 1
ATOM 647 O O . ALA A 1 87 ? -2.912 11.236 -3.304 1.00 96.94 87 ALA A O 1
ATOM 648 N N . ASN A 1 88 ? -3.345 11.037 -5.519 1.00 97.50 88 ASN A N 1
ATOM 649 C CA . ASN A 1 88 ? -4.502 10.160 -5.414 1.00 97.50 88 ASN A CA 1
ATOM 650 C C . ASN A 1 88 ? -4.050 8.715 -5.610 1.00 97.50 88 ASN A C 1
ATOM 652 O O . ASN A 1 88 ? -3.475 8.367 -6.646 1.00 97.50 88 ASN A O 1
ATOM 656 N N . VAL A 1 89 ? -4.281 7.867 -4.612 1.00 98.31 89 VAL A N 1
ATOM 657 C CA . VAL A 1 89 ? -3.737 6.506 -4.602 1.00 98.31 89 VAL A CA 1
ATOM 658 C C . VAL A 1 89 ? -4.840 5.496 -4.348 1.00 98.31 89 VAL A C 1
ATOM 660 O O . VAL A 1 89 ? -5.605 5.642 -3.402 1.00 98.31 89 VAL A O 1
ATOM 663 N N . SER A 1 90 ? -4.893 4.440 -5.162 1.00 98.38 90 SER A N 1
ATOM 664 C CA . SER A 1 90 ? -5.823 3.327 -4.946 1.00 98.38 90 SER A CA 1
ATOM 665 C C . SER A 1 90 ? -5.083 2.022 -4.673 1.00 98.38 90 SER A C 1
ATOM 667 O O . SER A 1 90 ? -4.141 1.665 -5.384 1.00 98.38 90 SER A O 1
ATOM 669 N N . PHE A 1 91 ? -5.547 1.285 -3.670 1.00 98.56 91 PHE A N 1
ATOM 670 C CA . PHE A 1 91 ? -5.086 -0.051 -3.310 1.00 98.56 91 PHE A CA 1
ATOM 671 C C . PHE A 1 91 ? -6.228 -1.034 -3.554 1.00 98.56 91 PHE A C 1
ATOM 673 O O . PHE A 1 91 ? -7.326 -0.855 -3.034 1.00 98.56 91 PHE A O 1
ATOM 680 N N . ASN A 1 92 ? -5.978 -2.049 -4.382 1.00 98.25 92 ASN A N 1
ATOM 681 C CA . ASN A 1 92 ? -7.012 -2.961 -4.858 1.00 98.25 92 ASN A CA 1
ATOM 682 C C . ASN A 1 92 ? -6.556 -4.411 -4.669 1.00 98.25 92 ASN A C 1
ATOM 684 O O . ASN A 1 92 ? -5.481 -4.763 -5.160 1.00 98.25 92 ASN A O 1
ATOM 688 N N . ASN A 1 93 ? -7.374 -5.264 -4.049 1.00 97.94 93 ASN A N 1
ATOM 689 C CA . ASN A 1 93 ? -7.124 -6.712 -3.932 1.00 97.94 93 ASN A CA 1
ATOM 690 C C . ASN A 1 93 ? -5.767 -7.065 -3.290 1.00 97.94 93 ASN A C 1
ATOM 692 O O . ASN A 1 93 ? -5.018 -7.909 -3.790 1.00 97.94 93 ASN A O 1
ATOM 696 N N . LEU A 1 94 ? -5.434 -6.388 -2.190 1.00 98.31 94 LEU A N 1
ATOM 697 C CA . LEU A 1 94 ? -4.201 -6.596 -1.424 1.00 98.31 94 LEU A CA 1
ATOM 698 C C . LEU A 1 94 ? -4.512 -7.052 -0.003 1.00 98.31 94 LEU A C 1
ATOM 700 O O . LEU A 1 94 ? -5.486 -6.601 0.598 1.00 98.31 94 LEU A O 1
ATOM 704 N N . LYS A 1 95 ? -3.633 -7.884 0.550 1.00 98.31 95 LYS A N 1
ATOM 705 C CA . LYS A 1 95 ? -3.659 -8.284 1.953 1.00 98.31 95 LYS A CA 1
ATOM 706 C C . LYS A 1 95 ? -2.500 -7.637 2.700 1.00 98.31 95 LYS A C 1
ATOM 708 O O . LYS A 1 95 ? -1.363 -7.684 2.232 1.00 98.31 95 LYS A O 1
ATOM 713 N N . PHE A 1 96 ? -2.776 -7.079 3.870 1.00 97.88 96 PHE A N 1
ATOM 714 C CA . PHE A 1 96 ? -1.788 -6.482 4.759 1.00 97.88 96 PHE A CA 1
ATOM 715 C C . PHE A 1 96 ? -1.793 -7.202 6.101 1.00 97.88 96 PHE A C 1
ATOM 717 O O . PHE A 1 96 ? -2.810 -7.196 6.802 1.00 97.88 96 PHE A O 1
ATOM 724 N N . ALA A 1 97 ? -0.673 -7.837 6.443 1.00 96.44 97 ALA A N 1
ATOM 725 C CA . ALA A 1 97 ? -0.643 -8.783 7.552 1.00 96.44 97 ALA A CA 1
ATOM 726 C C . ALA A 1 97 ? 0.658 -8.803 8.344 1.00 96.44 97 ALA A C 1
ATOM 728 O O . ALA A 1 97 ? 1.739 -8.598 7.793 1.00 96.44 97 ALA A O 1
ATOM 729 N N . ASP A 1 98 ? 0.562 -9.141 9.628 1.00 95.69 98 ASP A N 1
ATOM 730 C CA . ASP A 1 98 ? 1.714 -9.374 10.506 1.00 95.69 98 ASP A CA 1
ATOM 731 C C . ASP A 1 98 ? 2.723 -8.203 10.514 1.00 95.69 98 ASP A C 1
ATOM 733 O O . ASP A 1 98 ? 3.944 -8.395 10.494 1.00 95.69 98 ASP A O 1
ATOM 737 N N . ILE A 1 99 ? 2.222 -6.964 10.492 1.00 93.81 99 ILE A N 1
ATOM 738 C CA . ILE A 1 99 ? 3.030 -5.743 10.622 1.00 93.81 99 ILE A CA 1
ATOM 739 C C . ILE A 1 99 ? 2.986 -5.281 12.089 1.00 93.81 99 ILE A C 1
ATOM 741 O O . ILE A 1 99 ? 1.911 -5.269 12.696 1.00 93.81 99 ILE A O 1
ATOM 745 N N . SER A 1 100 ? 4.145 -4.949 12.688 1.00 87.94 100 SER A N 1
ATOM 746 C CA . SER A 1 100 ? 4.267 -4.873 14.161 1.00 87.94 100 SER A CA 1
ATOM 747 C C . SER A 1 100 ? 5.001 -3.664 14.781 1.00 87.94 100 SER A C 1
ATOM 749 O O . SER A 1 100 ? 5.345 -3.714 15.959 1.00 87.94 100 SER A O 1
ATOM 751 N N . ASN A 1 101 ? 5.293 -2.579 14.045 1.00 85.12 101 ASN A N 1
ATOM 752 C CA . ASN A 1 101 ? 6.005 -1.407 14.623 1.00 85.12 101 ASN A CA 1
ATOM 753 C C . ASN A 1 101 ? 5.701 -0.044 13.947 1.00 85.12 101 ASN A C 1
ATOM 755 O O . ASN A 1 101 ? 5.888 1.015 14.552 1.00 85.12 101 ASN A O 1
ATOM 759 N N . GLY A 1 102 ? 5.194 -0.055 12.713 1.00 88.06 102 GLY A N 1
ATOM 760 C CA . GLY A 1 102 ? 4.933 1.139 11.904 1.00 88.06 102 GLY A CA 1
ATOM 761 C C . GLY A 1 102 ? 3.449 1.340 11.620 1.00 88.06 102 GLY A C 1
ATOM 762 O O . GLY A 1 102 ? 2.593 0.706 12.237 1.00 88.06 102 GLY A O 1
ATOM 763 N N . GLU A 1 103 ? 3.148 2.239 10.690 1.00 94.38 103 GLU A N 1
ATOM 764 C CA . GLU A 1 103 ? 1.816 2.331 10.089 1.00 94.38 103 GLU A CA 1
ATOM 765 C C . GLU A 1 103 ? 1.755 1.525 8.782 1.00 94.38 103 GLU A C 1
ATOM 767 O O . GLU A 1 103 ? 2.786 1.251 8.171 1.00 94.38 103 GLU A O 1
ATOM 772 N N . ILE A 1 104 ? 0.568 1.149 8.309 1.00 96.75 104 ILE A N 1
ATOM 773 C CA . ILE A 1 104 ? 0.460 0.539 6.972 1.00 96.75 104 ILE A CA 1
ATOM 774 C C . ILE A 1 104 ? 0.432 1.648 5.921 1.00 96.75 104 ILE A C 1
ATOM 776 O O . ILE A 1 104 ? 1.312 1.720 5.064 1.00 96.75 104 ILE A O 1
ATOM 780 N N . ILE A 1 105 ? -0.533 2.558 6.019 1.00 97.56 105 ILE A N 1
ATOM 781 C CA . ILE A 1 105 ? -0.674 3.702 5.120 1.00 97.56 105 ILE A CA 1
ATOM 782 C C . ILE A 1 105 ? -0.697 4.979 5.954 1.00 97.56 105 ILE A C 1
ATOM 784 O O . ILE A 1 105 ? -1.577 5.168 6.794 1.00 97.56 105 ILE A O 1
ATOM 788 N N . ASN A 1 106 ? 0.258 5.870 5.688 1.00 96.69 106 ASN A N 1
ATOM 789 C CA . ASN A 1 106 ? 0.288 7.220 6.237 1.00 96.69 106 ASN A CA 1
ATOM 790 C C . ASN A 1 106 ? 0.119 8.239 5.102 1.00 96.69 106 ASN A C 1
ATOM 792 O O . ASN A 1 106 ? 0.994 8.386 4.245 1.00 96.69 106 ASN A O 1
ATOM 796 N N . GLY A 1 107 ? -1.030 8.915 5.091 1.00 95.44 107 GLY A N 1
ATOM 797 C CA . GLY A 1 107 ? -1.460 9.811 4.019 1.00 95.44 107 GLY A CA 1
ATOM 798 C C . GLY A 1 107 ? -1.364 11.299 4.337 1.00 95.44 107 GLY A C 1
ATOM 799 O O . GLY A 1 107 ? -2.175 12.047 3.803 1.00 95.44 107 GLY A O 1
ATOM 800 N N . LEU A 1 108 ? -0.415 11.728 5.184 1.00 89.50 108 LEU A N 1
ATOM 801 C CA . LEU A 1 108 ? -0.339 13.089 5.751 1.00 89.50 108 LEU A CA 1
ATOM 802 C C . LEU A 1 108 ? -0.589 14.240 4.756 1.00 89.50 108 LEU A C 1
ATOM 804 O O . LEU A 1 108 ? -1.139 15.267 5.143 1.00 89.50 108 LEU A O 1
ATOM 808 N N . ALA A 1 109 ? -0.175 14.084 3.495 1.00 92.94 109 ALA A N 1
ATOM 809 C CA . ALA A 1 109 ? -0.427 15.047 2.422 1.00 92.94 109 ALA A CA 1
ATOM 810 C C . ALA A 1 109 ? -0.961 14.366 1.148 1.00 92.94 109 ALA A C 1
ATOM 812 O O . ALA A 1 109 ? -0.577 14.738 0.039 1.00 92.94 109 ALA A O 1
ATOM 813 N N . ALA A 1 110 ? -1.786 13.331 1.303 1.00 96.94 110 ALA A N 1
ATOM 814 C CA . ALA A 1 110 ? -2.491 12.669 0.208 1.00 96.94 110 ALA A CA 1
ATOM 815 C C . ALA A 1 110 ? -3.693 13.501 -0.271 1.00 96.94 110 ALA A C 1
ATOM 817 O O . ALA A 1 110 ? -4.260 14.276 0.501 1.00 96.94 110 ALA A O 1
ATOM 818 N N . GLY A 1 111 ? -4.087 13.318 -1.534 1.00 96.19 111 GLY A N 1
ATOM 819 C CA . GLY A 1 111 ? -5.342 13.852 -2.068 1.00 96.19 111 GLY A CA 1
ATOM 820 C C . GLY A 1 111 ? -6.525 12.997 -1.609 1.00 96.19 111 GLY A C 1
ATOM 821 O O . GLY A 1 111 ? -7.146 13.266 -0.577 1.00 96.19 111 GLY A O 1
ATOM 822 N N . GLU A 1 112 ? -6.802 11.941 -2.367 1.00 96.81 112 GLU A N 1
ATOM 823 C CA . GLU A 1 112 ? -7.729 10.863 -2.014 1.00 96.81 112 GLU A CA 1
ATOM 824 C C . GLU A 1 112 ? -6.985 9.526 -1.902 1.00 96.81 112 GLU A C 1
ATOM 826 O O . GLU A 1 112 ? -6.080 9.230 -2.689 1.00 96.81 112 GLU A O 1
ATOM 831 N N . VAL A 1 113 ? -7.366 8.705 -0.924 1.00 98.44 113 VAL A N 1
ATOM 832 C CA . VAL A 1 113 ? -6.925 7.309 -0.845 1.00 98.44 113 VAL A CA 1
ATOM 833 C C . VAL A 1 113 ? -8.140 6.401 -0.962 1.00 98.44 113 VAL A C 1
ATOM 835 O O . VAL A 1 113 ? -9.072 6.500 -0.168 1.00 98.44 113 VAL A O 1
ATOM 838 N N . GLU A 1 114 ? -8.105 5.495 -1.934 1.00 98.50 114 GLU A N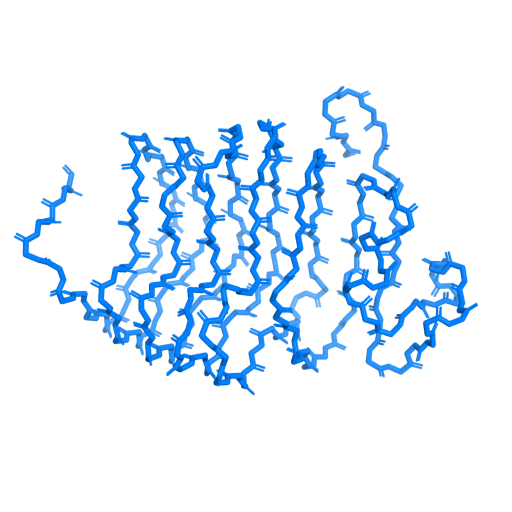 1
ATOM 839 C CA . GLU A 1 114 ? -9.135 4.481 -2.151 1.00 98.50 114 GLU A CA 1
ATOM 840 C C . GLU A 1 114 ? -8.604 3.095 -1.770 1.00 98.50 114 GLU A C 1
ATOM 842 O O . GLU A 1 114 ? -7.530 2.674 -2.207 1.00 98.50 114 GLU A O 1
ATOM 847 N N . ILE A 1 115 ? -9.374 2.366 -0.970 1.00 98.56 115 ILE A N 1
ATOM 848 C CA . ILE A 1 115 ? -9.099 0.994 -0.550 1.00 98.56 115 ILE A CA 1
ATOM 849 C C . ILE A 1 115 ? -10.267 0.120 -1.011 1.00 98.56 115 ILE A C 1
ATOM 851 O O . ILE A 1 115 ? -11.402 0.338 -0.589 1.00 98.56 115 ILE A O 1
ATOM 855 N N . SER A 1 116 ? -10.016 -0.864 -1.874 1.00 98.31 116 SER A N 1
ATOM 856 C CA . SER A 1 116 ? -11.071 -1.726 -2.419 1.00 98.31 116 SER A CA 1
ATOM 857 C C . SER A 1 116 ? -10.655 -3.195 -2.460 1.00 98.31 116 SER A C 1
ATOM 859 O O . SER A 1 116 ? -9.561 -3.524 -2.922 1.00 98.31 116 SER A O 1
ATOM 861 N N . GLY A 1 117 ? -11.507 -4.100 -1.971 1.00 98.12 117 GLY A N 1
ATOM 862 C CA . GLY A 1 117 ? -11.199 -5.536 -1.976 1.00 98.12 117 GLY A CA 1
ATOM 863 C C . GLY A 1 117 ? -9.984 -5.913 -1.121 1.00 98.12 117 GLY A C 1
ATOM 864 O O . GLY A 1 117 ? -9.323 -6.913 -1.400 1.00 98.12 117 GLY A O 1
ATOM 865 N N . CYS A 1 118 ? -9.612 -5.084 -0.141 1.00 98.62 118 CYS A N 1
ATOM 866 C CA . CYS A 1 118 ? -8.408 -5.281 0.660 1.00 98.62 118 CYS A CA 1
ATOM 867 C C . CYS A 1 118 ? -8.708 -5.982 1.986 1.00 98.62 118 CYS A C 1
ATOM 869 O O . CYS A 1 118 ? -9.767 -5.802 2.585 1.00 98.62 118 CYS A O 1
ATOM 871 N N . GLU A 1 119 ? -7.731 -6.732 2.486 1.00 98.38 119 GLU A N 1
ATOM 872 C CA . GLU A 1 119 ? -7.789 -7.353 3.808 1.00 98.38 119 GLU A CA 1
ATOM 873 C C . GLU A 1 119 ? -6.657 -6.820 4.686 1.00 98.38 119 GLU A C 1
ATOM 875 O O . GLU A 1 119 ? -5.501 -6.785 4.271 1.00 98.38 119 GLU A O 1
ATOM 880 N N . PHE A 1 120 ? -6.972 -6.448 5.920 1.00 97.81 120 PHE A N 1
ATOM 881 C CA . PHE A 1 120 ? -6.003 -6.060 6.939 1.00 97.81 120 PHE A CA 1
ATOM 882 C C . PHE A 1 120 ? -6.173 -7.006 8.116 1.00 97.81 120 PHE A C 1
ATOM 884 O O . PHE A 1 120 ? -7.224 -6.974 8.761 1.00 97.81 120 PHE A O 1
ATOM 891 N N . TYR A 1 121 ? -5.186 -7.852 8.408 1.00 97.12 121 TYR A N 1
ATOM 892 C CA . TYR A 1 121 ? -5.339 -8.826 9.485 1.00 97.12 121 TYR A CA 1
ATOM 893 C C . TYR A 1 121 ? -4.098 -9.083 10.327 1.00 97.12 121 TYR A C 1
ATOM 895 O O . TYR A 1 121 ? -2.971 -8.976 9.856 1.00 97.12 121 TYR A O 1
ATOM 903 N N . SER A 1 122 ? -4.323 -9.444 11.591 1.00 96.31 122 SER A N 1
ATOM 904 C CA . SER A 1 122 ? -3.262 -9.793 12.550 1.00 96.31 122 SER A CA 1
ATOM 905 C C . SER A 1 122 ? -2.186 -8.713 12.710 1.00 96.31 122 SER A C 1
ATOM 907 O O . SER A 1 122 ? -1.047 -9.003 13.075 1.00 96.31 122 SER A O 1
ATOM 909 N N . ASN A 1 123 ? -2.516 -7.449 12.436 1.00 95.69 123 ASN A N 1
ATOM 910 C CA . ASN A 1 123 ? -1.547 -6.377 12.579 1.00 95.69 123 ASN A CA 1
ATOM 911 C C . ASN A 1 123 ? -1.527 -5.861 14.021 1.00 95.69 123 ASN A C 1
ATOM 913 O O . ASN A 1 123 ? -2.576 -5.580 14.604 1.00 95.69 123 ASN A O 1
ATOM 917 N N . ASN A 1 124 ? -0.328 -5.713 14.583 1.00 89.56 124 ASN A N 1
ATOM 918 C CA . ASN A 1 124 ? -0.107 -5.351 15.983 1.00 89.56 124 ASN A CA 1
ATOM 919 C C . ASN A 1 124 ? 0.822 -4.130 16.081 1.00 89.56 124 ASN A C 1
ATOM 921 O O . ASN A 1 124 ? 1.996 -4.255 16.422 1.00 89.56 124 ASN A O 1
ATOM 925 N N . GLN A 1 125 ? 0.330 -2.963 15.660 1.00 81.25 125 GLN A N 1
ATOM 926 C CA . GLN A 1 125 ? 1.167 -1.833 15.228 1.00 81.25 125 GLN A CA 1
ATOM 927 C C . GLN A 1 125 ? 0.622 -0.456 15.653 1.00 81.25 125 GLN A C 1
ATOM 929 O O . GLN A 1 125 ? -0.418 -0.352 16.303 1.00 81.25 125 GLN A O 1
ATOM 934 N N . LYS A 1 126 ? 1.290 0.630 15.230 1.00 84.50 126 LYS A N 1
ATOM 935 C CA . LYS A 1 126 ? 0.857 2.012 15.509 1.00 84.50 126 LYS A CA 1
ATOM 936 C C . LYS A 1 126 ? -0.442 2.383 14.798 1.00 84.50 126 LYS A C 1
ATOM 938 O O . LYS A 1 126 ? -1.337 2.943 15.422 1.00 84.50 126 LYS A O 1
ATOM 943 N N . GLY A 1 127 ? -0.596 2.042 13.524 1.00 89.62 127 GLY A N 1
ATOM 944 C CA . GLY A 1 127 ? -1.891 2.195 12.876 1.00 89.62 127 GLY A CA 1
ATOM 945 C C . GLY A 1 127 ? -2.016 1.577 11.495 1.00 89.62 127 GLY A C 1
ATOM 946 O O . GLY A 1 127 ? -1.027 1.157 10.907 1.00 89.62 127 GLY A O 1
ATOM 947 N N . ILE A 1 128 ? -3.243 1.483 10.986 1.00 93.88 128 ILE A N 1
ATOM 948 C CA . ILE A 1 128 ? -3.501 0.904 9.661 1.00 93.88 128 ILE A CA 1
ATOM 949 C C . ILE A 1 128 ? -3.626 2.019 8.622 1.00 93.88 128 ILE A C 1
ATOM 951 O O . ILE A 1 128 ? -2.732 2.165 7.793 1.00 93.88 128 ILE A O 1
ATOM 955 N N . LEU A 1 129 ? -4.679 2.834 8.690 1.00 93.38 129 LEU A N 1
ATOM 956 C CA . LEU A 1 129 ? -4.926 3.938 7.756 1.00 93.38 129 LEU A CA 1
ATOM 957 C C . LEU A 1 129 ? -4.912 5.252 8.534 1.00 93.38 129 LEU A C 1
ATOM 959 O O . LEU A 1 129 ? -5.881 5.565 9.222 1.00 93.38 129 LEU A O 1
ATOM 963 N N . VAL A 1 130 ? -3.817 6.011 8.469 1.00 92.31 130 VAL A N 1
ATOM 964 C CA . VAL A 1 130 ? -3.652 7.224 9.285 1.00 92.31 130 VAL A CA 1
ATOM 965 C C . VAL A 1 130 ? -3.347 8.469 8.462 1.00 92.31 130 VAL A C 1
ATOM 967 O O . VAL A 1 130 ? -2.662 8.421 7.441 1.00 92.31 130 VAL A O 1
ATOM 970 N N . ASN A 1 131 ? -3.822 9.607 8.966 1.00 92.38 131 ASN A N 1
ATOM 971 C CA . ASN A 1 131 ? -3.588 10.954 8.439 1.00 92.38 131 ASN A CA 1
ATOM 972 C C . ASN A 1 131 ? -4.062 11.149 6.997 1.00 92.38 131 ASN A C 1
ATOM 974 O O . ASN A 1 131 ? -3.510 11.974 6.284 1.00 92.38 131 ASN A O 1
ATOM 978 N N . VAL A 1 132 ? -5.066 10.397 6.557 1.00 91.81 132 VAL A N 1
ATOM 979 C CA . VAL A 1 132 ? -5.632 10.544 5.213 1.00 91.81 132 VAL A CA 1
ATOM 980 C C . VAL A 1 132 ? -6.693 11.644 5.245 1.00 91.81 132 VAL A C 1
ATOM 982 O O . VAL A 1 132 ? -7.569 11.608 6.102 1.00 91.81 132 VAL A O 1
ATOM 985 N N . ALA A 1 133 ? -6.661 12.619 4.335 1.00 91.00 133 ALA A N 1
ATOM 986 C CA . ALA A 1 133 ? -7.694 13.660 4.299 1.00 91.00 133 ALA A CA 1
ATOM 987 C C . ALA A 1 133 ? -9.052 13.101 3.835 1.00 91.00 133 ALA A C 1
ATOM 989 O O . ALA A 1 133 ? -10.029 13.212 4.573 1.00 91.00 133 ALA A O 1
ATOM 990 N N . ASN A 1 134 ? -9.081 12.461 2.661 1.00 95.75 134 ASN A N 1
ATOM 991 C CA . ASN A 1 134 ? -10.271 11.835 2.083 1.00 95.75 134 ASN A CA 1
ATOM 992 C C . ASN A 1 134 ? -10.011 10.343 1.868 1.00 95.75 134 ASN A C 1
ATOM 994 O O . ASN A 1 134 ? -9.128 9.976 1.088 1.00 95.75 134 ASN A O 1
ATOM 998 N N . LEU A 1 135 ? -10.749 9.499 2.584 1.00 97.50 135 LEU A N 1
ATOM 999 C CA . LEU A 1 135 ? -10.580 8.053 2.563 1.00 97.50 135 LEU A CA 1
ATOM 1000 C C . LEU A 1 135 ? -11.870 7.370 2.112 1.00 97.50 135 LEU A C 1
ATOM 1002 O O . LEU A 1 135 ? -12.911 7.501 2.757 1.00 97.50 135 LEU A O 1
ATOM 1006 N N . LEU A 1 136 ? -11.768 6.600 1.032 1.00 98.25 136 LEU A N 1
ATOM 1007 C CA . LEU A 1 136 ? -12.842 5.755 0.523 1.00 98.25 136 LEU A CA 1
ATOM 1008 C C . LEU A 1 136 ? -12.465 4.291 0.747 1.00 98.25 136 LEU A C 1
ATOM 1010 O O . LEU A 1 136 ? -11.395 3.853 0.325 1.00 98.25 136 LEU A O 1
ATOM 1014 N N . ILE A 1 137 ? -13.333 3.521 1.399 1.00 98.56 137 ILE A N 1
ATOM 1015 C CA . ILE A 1 137 ? -13.113 2.091 1.639 1.00 98.56 137 ILE A CA 1
ATOM 1016 C C . ILE A 1 137 ? -14.321 1.305 1.138 1.00 98.56 137 ILE A C 1
ATOM 1018 O O . ILE A 1 137 ? -15.461 1.586 1.506 1.00 98.56 137 ILE A O 1
ATOM 1022 N N . SER A 1 138 ? -14.079 0.295 0.312 1.00 98.62 138 SER A N 1
ATOM 1023 C CA . SER A 1 138 ? -15.120 -0.584 -0.214 1.00 98.62 138 SER A CA 1
ATOM 1024 C C . SER A 1 138 ? -14.719 -2.048 -0.145 1.00 98.62 138 SER A C 1
ATOM 1026 O O . SER A 1 138 ? -13.542 -2.379 -0.294 1.00 98.62 138 SER A O 1
ATOM 1028 N N . ASP A 1 139 ? -15.694 -2.925 0.090 1.00 98.56 139 ASP A N 1
ATOM 1029 C CA . ASP A 1 139 ? -15.556 -4.380 -0.067 1.00 98.56 139 ASP A CA 1
ATOM 1030 C C . ASP A 1 139 ? -14.310 -4.949 0.648 1.00 98.56 139 ASP A C 1
ATOM 1032 O O . ASP A 1 139 ? -13.620 -5.827 0.135 1.00 98.56 139 ASP A O 1
ATOM 1036 N N . SER A 1 140 ? -13.963 -4.380 1.807 1.00 98.56 140 SER A N 1
ATOM 1037 C CA . SER A 1 140 ? -12.695 -4.635 2.501 1.00 98.56 140 SER A CA 1
ATOM 1038 C C . SER A 1 140 ? -12.920 -5.175 3.909 1.00 98.56 140 SER A C 1
ATOM 1040 O O . SER A 1 140 ? -13.901 -4.837 4.573 1.00 98.56 140 SER A O 1
ATOM 1042 N N . LYS A 1 141 ? -11.983 -5.990 4.392 1.00 98.31 141 LYS A N 1
ATOM 1043 C CA . LYS A 1 141 ? -12.067 -6.649 5.699 1.00 98.31 141 LYS A CA 1
ATOM 1044 C C . LYS A 1 141 ? -10.927 -6.234 6.618 1.00 98.31 141 LYS A C 1
ATOM 1046 O O . LYS A 1 141 ? -9.766 -6.219 6.219 1.00 98.31 141 LYS A O 1
ATOM 1051 N N . PHE A 1 142 ? -11.257 -5.971 7.874 1.00 98.19 142 PHE A N 1
ATOM 1052 C CA . PHE A 1 142 ? -10.311 -5.733 8.957 1.00 98.19 142 PHE A CA 1
ATOM 1053 C C . PHE A 1 142 ? -10.540 -6.802 10.023 1.00 98.19 142 PHE A C 1
ATOM 1055 O O . PHE A 1 142 ? -11.630 -6.881 10.590 1.00 98.19 142 PHE A O 1
ATOM 1062 N N . GLU A 1 143 ? -9.543 -7.634 10.305 1.00 97.75 143 GLU A N 1
ATOM 1063 C CA . GLU A 1 143 ? -9.705 -8.789 11.189 1.00 97.75 143 GLU A CA 1
ATOM 1064 C C . GLU A 1 143 ? -8.539 -8.987 12.167 1.00 97.75 143 GLU A C 1
ATOM 1066 O O . GLU A 1 143 ? -7.383 -9.037 11.768 1.00 97.75 143 GLU A O 1
ATOM 1071 N N . ASN A 1 144 ? -8.827 -9.181 13.456 1.00 96.75 144 ASN A N 1
ATOM 1072 C CA . ASN A 1 144 ? -7.818 -9.493 14.479 1.00 96.75 144 ASN A CA 1
ATOM 1073 C C . ASN A 1 144 ? -6.672 -8.461 14.559 1.00 96.75 144 ASN A C 1
ATOM 1075 O O . ASN A 1 144 ? -5.529 -8.814 14.850 1.00 96.75 144 ASN A O 1
ATOM 1079 N N . ASN A 1 145 ? -6.946 -7.184 14.278 1.00 95.75 145 ASN A N 1
ATOM 1080 C CA . ASN A 1 145 ? -5.940 -6.132 14.407 1.00 95.75 145 ASN A CA 1
ATOM 1081 C C . ASN A 1 145 ? -5.938 -5.561 15.827 1.00 95.75 145 ASN A C 1
ATOM 1083 O O . ASN A 1 145 ? -6.988 -5.196 16.346 1.00 95.75 145 ASN A O 1
ATOM 1087 N N . ASN A 1 146 ? -4.761 -5.417 16.431 1.00 93.75 146 ASN A N 1
ATOM 1088 C CA . ASN A 1 146 ? -4.574 -4.752 17.719 1.00 93.75 146 ASN A CA 1
ATOM 1089 C C . ASN A 1 146 ? -3.656 -3.546 17.532 1.00 93.75 146 ASN A C 1
ATOM 1091 O O . ASN A 1 146 ? -2.436 -3.672 17.517 1.00 93.75 146 ASN A O 1
ATOM 1095 N N . VAL A 1 147 ? -4.235 -2.371 17.322 1.00 92.50 147 VAL A N 1
ATOM 1096 C CA . VAL A 1 147 ? -3.484 -1.196 16.873 1.00 92.50 147 VAL A CA 1
ATOM 1097 C C . VAL A 1 147 ? -3.746 0.016 17.751 1.00 92.50 147 VAL A C 1
ATOM 1099 O O . VAL A 1 147 ? -4.730 0.070 18.486 1.00 92.50 147 VAL A O 1
ATOM 1102 N N . PHE A 1 148 ? -2.871 1.019 17.693 1.00 90.19 148 PHE A N 1
ATOM 1103 C CA . PHE A 1 148 ? -3.171 2.294 18.345 1.00 90.19 148 PHE A CA 1
ATOM 1104 C C . PHE A 1 148 ? -4.245 3.062 17.554 1.00 90.19 148 PHE A C 1
ATOM 1106 O O . PHE A 1 148 ? -5.266 3.426 18.129 1.00 90.19 148 PHE A O 1
ATOM 1113 N N . LYS A 1 149 ? -4.097 3.184 16.225 1.00 90.75 149 LYS A N 1
ATOM 1114 C CA . LYS A 1 149 ? -5.086 3.809 15.324 1.00 90.75 149 LYS A CA 1
ATOM 1115 C C . LYS A 1 149 ? -5.518 2.870 14.203 1.00 90.75 149 LYS A C 1
ATOM 1117 O O . LYS A 1 149 ? -4.711 2.515 13.349 1.00 90.75 149 LYS A O 1
ATOM 1122 N N . CYS A 1 150 ? -6.788 2.480 14.150 1.00 90.88 150 CYS A N 1
ATOM 1123 C CA . CYS A 1 150 ? -7.271 1.666 13.030 1.00 90.88 150 CYS A CA 1
ATOM 1124 C C . CYS A 1 150 ? -7.461 2.534 11.777 1.00 90.88 150 CYS A C 1
ATOM 1126 O O . CYS A 1 150 ? -6.728 2.386 10.801 1.00 90.88 150 CYS A O 1
ATOM 1128 N N . ILE A 1 151 ? -8.384 3.494 11.844 1.00 93.88 151 ILE A N 1
ATOM 1129 C CA . ILE A 1 151 ? -8.687 4.433 10.763 1.00 93.88 151 ILE A CA 1
ATOM 1130 C C . ILE A 1 151 ? -8.698 5.843 11.362 1.00 93.88 151 ILE A C 1
ATOM 1132 O O . ILE A 1 151 ? -9.434 6.100 12.310 1.00 93.88 151 ILE A O 1
ATOM 1136 N N . TYR A 1 152 ? -7.868 6.740 10.830 1.00 91.25 152 TYR A N 1
ATOM 1137 C CA . TYR A 1 152 ? -7.749 8.132 11.265 1.00 91.25 152 TYR A CA 1
ATOM 1138 C C . TYR A 1 152 ? -7.727 9.057 10.042 1.00 91.25 152 TYR A C 1
ATOM 1140 O O . TYR A 1 152 ? -6.706 9.177 9.355 1.00 91.25 152 TYR A O 1
ATOM 1148 N N . THR A 1 153 ? -8.873 9.680 9.761 1.00 92.38 153 THR A N 1
ATOM 1149 C CA . THR A 1 153 ? -9.128 10.491 8.562 1.00 92.38 153 THR A CA 1
ATOM 1150 C C . THR A 1 153 ? -10.097 11.643 8.852 1.00 92.38 153 THR A C 1
ATOM 1152 O O . THR A 1 153 ? -10.821 11.592 9.845 1.00 92.38 153 THR A O 1
ATOM 1155 N N . ASN A 1 154 ? -10.112 12.679 8.003 1.00 91.31 154 ASN A N 1
ATOM 1156 C CA . ASN A 1 154 ? -11.057 13.798 8.128 1.00 91.31 154 ASN A CA 1
ATOM 1157 C C . ASN A 1 154 ? -12.409 13.482 7.482 1.00 91.31 154 ASN A C 1
ATOM 1159 O O . ASN A 1 154 ? -13.451 13.848 8.021 1.00 91.31 154 ASN A O 1
ATOM 1163 N N . TYR A 1 155 ? -12.381 12.833 6.320 1.00 94.81 155 TYR A N 1
ATOM 1164 C CA . TYR A 1 155 ? -13.563 12.388 5.604 1.00 94.81 155 TYR A CA 1
ATOM 1165 C C . TYR A 1 155 ? -13.449 10.898 5.317 1.00 94.81 155 TYR A C 1
ATOM 1167 O O . TYR A 1 155 ? -12.471 10.442 4.724 1.00 94.81 155 TYR A O 1
ATOM 1175 N N . LEU A 1 156 ? -14.475 10.161 5.728 1.00 96.56 156 LEU A N 1
ATOM 1176 C CA . LEU A 1 156 ? -14.550 8.721 5.584 1.00 96.56 156 LEU A CA 1
ATOM 1177 C C . LEU A 1 156 ? -15.833 8.346 4.859 1.00 96.56 156 LEU A C 1
ATOM 1179 O O . LEU A 1 156 ? -16.929 8.638 5.338 1.00 96.56 156 LEU A O 1
ATOM 1183 N N . GLU A 1 157 ? -15.690 7.635 3.749 1.00 97.81 157 GLU A N 1
ATOM 1184 C CA . GLU A 1 157 ? -16.785 6.889 3.150 1.00 97.81 157 GLU A CA 1
ATOM 1185 C C . GLU A 1 157 ? -16.456 5.399 3.160 1.00 97.81 157 GLU A C 1
ATOM 1187 O O . GLU A 1 157 ? -15.382 4.979 2.728 1.00 97.81 157 GLU A O 1
ATOM 1192 N N . MET A 1 158 ? -17.387 4.586 3.658 1.00 97.56 158 MET A N 1
ATOM 1193 C CA . MET A 1 158 ? -17.201 3.144 3.777 1.00 97.56 158 MET A CA 1
ATOM 1194 C C . MET A 1 158 ? -18.425 2.386 3.291 1.00 97.56 158 MET A C 1
ATOM 1196 O O . MET A 1 158 ? -19.549 2.697 3.687 1.00 97.56 158 MET A O 1
ATOM 1200 N N . ARG A 1 159 ? -18.212 1.366 2.458 1.00 98.19 159 ARG A N 1
ATOM 1201 C CA . ARG A 1 159 ? -19.289 0.541 1.892 1.00 98.19 159 ARG A CA 1
ATOM 1202 C C . ARG A 1 159 ? -18.890 -0.930 1.907 1.00 98.19 159 ARG A C 1
ATOM 1204 O O . ARG A 1 159 ? -17.785 -1.268 1.507 1.00 98.19 159 ARG A O 1
ATOM 1211 N N . ASN A 1 160 ? -19.796 -1.812 2.322 1.00 98.38 160 ASN A N 1
ATOM 1212 C CA . ASN A 1 160 ? -19.588 -3.268 2.288 1.00 98.38 160 ASN A CA 1
ATOM 1213 C C . ASN A 1 160 ? -18.307 -3.749 3.002 1.00 98.38 160 ASN A C 1
ATOM 1215 O O . ASN A 1 160 ? -17.675 -4.709 2.565 1.00 98.38 160 ASN A O 1
ATOM 1219 N N . CYS A 1 161 ? -17.902 -3.078 4.081 1.00 98.31 161 CYS A N 1
ATOM 1220 C CA . CYS A 1 161 ? -16.714 -3.462 4.839 1.00 98.31 161 CYS A CA 1
ATOM 1221 C C . CYS A 1 161 ? -17.069 -4.335 6.047 1.00 98.31 161 CYS A C 1
ATOM 1223 O O . CYS A 1 161 ? -18.115 -4.151 6.669 1.00 98.31 161 CYS A O 1
ATOM 1225 N N . GLU A 1 162 ? -16.163 -5.235 6.420 1.00 98.25 162 GLU A N 1
ATOM 1226 C CA . GLU A 1 162 ? -16.312 -6.127 7.573 1.00 98.25 162 GLU A CA 1
ATOM 1227 C C . GLU A 1 162 ? -15.224 -5.849 8.623 1.00 98.25 162 GLU A C 1
ATOM 1229 O O . GLU A 1 162 ? -14.044 -5.732 8.293 1.00 98.25 162 GLU A O 1
ATOM 1234 N N . PHE A 1 163 ? -15.613 -5.761 9.900 1.00 97.38 163 PHE A N 1
ATOM 1235 C CA . PHE A 1 163 ? -14.705 -5.562 11.034 1.00 97.38 163 PHE A CA 1
ATOM 1236 C C . PHE A 1 163 ? -14.913 -6.670 12.065 1.00 97.38 163 PHE A C 1
ATOM 1238 O O . PHE A 1 163 ? -15.969 -6.746 12.688 1.00 97.38 163 PHE A O 1
ATOM 1245 N N . VAL A 1 164 ? -13.893 -7.501 12.279 1.00 97.62 164 VAL A N 1
ATOM 1246 C CA . VAL A 1 164 ? -13.947 -8.657 13.186 1.00 97.62 164 VAL A CA 1
ATOM 1247 C C . VAL A 1 164 ? -12.795 -8.593 14.184 1.00 97.62 164 VAL A C 1
ATOM 1249 O O . VAL A 1 164 ? -11.637 -8.539 13.788 1.00 97.62 164 VAL A O 1
ATOM 1252 N N . ASN A 1 165 ? -13.091 -8.624 15.487 1.00 95.88 165 ASN A N 1
ATOM 1253 C CA . ASN A 1 165 ? -12.083 -8.730 16.556 1.00 95.88 165 ASN A CA 1
ATOM 1254 C C . ASN A 1 165 ? -10.946 -7.691 16.479 1.00 95.88 165 ASN A C 1
ATOM 1256 O O . ASN A 1 165 ? -9.779 -8.019 16.692 1.00 95.88 165 ASN A O 1
ATOM 1260 N N . ASN A 1 166 ? -11.268 -6.440 16.151 1.00 93.94 166 ASN A N 1
ATOM 1261 C CA . ASN A 1 166 ? -10.274 -5.370 16.114 1.00 93.94 166 ASN A CA 1
ATOM 1262 C C . ASN A 1 166 ? -10.276 -4.578 17.423 1.00 93.94 166 ASN A C 1
ATOM 1264 O O . ASN A 1 166 ? -11.337 -4.212 17.928 1.00 93.94 166 ASN A O 1
ATOM 1268 N N . THR A 1 167 ? -9.086 -4.240 17.904 1.00 92.12 167 THR A N 1
ATOM 1269 C CA . THR A 1 167 ? -8.855 -3.341 19.034 1.00 92.12 167 THR A CA 1
ATOM 1270 C C . THR A 1 167 ? -8.116 -2.103 18.533 1.00 92.12 167 THR A C 1
ATOM 1272 O O . THR A 1 167 ? -7.059 -2.217 17.910 1.00 92.12 167 THR A O 1
ATOM 1275 N N . ALA A 1 168 ? -8.666 -0.918 18.810 1.00 89.62 168 ALA A N 1
ATOM 1276 C CA . ALA A 1 168 ? -8.015 0.371 18.591 1.00 89.62 168 ALA A CA 1
ATOM 1277 C C . ALA A 1 168 ? -7.876 1.095 19.937 1.00 89.62 168 ALA A C 1
ATOM 1279 O O . ALA A 1 168 ? -8.868 1.267 20.639 1.00 89.62 168 ALA A O 1
ATOM 1280 N N . ASN A 1 169 ? -6.655 1.490 20.299 1.00 83.38 169 ASN A N 1
ATOM 1281 C CA . ASN A 1 169 ? -6.331 1.995 21.641 1.00 83.38 169 ASN A CA 1
ATOM 1282 C C . ASN A 1 169 ? -6.179 3.532 21.724 1.00 83.38 169 ASN A C 1
ATOM 1284 O O . ASN A 1 169 ? -5.616 4.037 22.693 1.00 83.38 169 ASN A O 1
ATOM 1288 N N . GLU A 1 170 ? -6.646 4.287 20.724 1.00 78.69 170 GLU A N 1
ATOM 1289 C CA . GLU A 1 170 ? -6.682 5.756 20.766 1.00 78.69 170 GLU A CA 1
ATOM 1290 C C . GLU A 1 170 ? -7.964 6.261 21.460 1.00 78.69 170 GLU A C 1
ATOM 1292 O O . GLU A 1 170 ? -9.072 5.851 21.128 1.00 78.69 170 GLU A O 1
ATOM 1297 N N . GLU A 1 171 ? -7.824 7.196 22.406 1.00 55.44 171 GLU A N 1
ATOM 1298 C CA . GLU A 1 171 ? -8.916 7.700 23.265 1.00 55.44 171 GLU A CA 1
ATOM 1299 C C . GLU A 1 171 ? -9.964 8.590 22.548 1.00 55.44 171 GLU A C 1
ATOM 1301 O O . GLU A 1 171 ? -10.884 9.101 23.188 1.00 55.44 171 GLU A O 1
ATOM 1306 N N . LYS A 1 172 ? -9.873 8.784 21.224 1.00 49.22 172 LYS A N 1
ATOM 1307 C CA . LYS A 1 172 ? -10.879 9.500 20.416 1.00 49.22 172 LYS A CA 1
ATOM 1308 C C . LYS A 1 172 ? -11.382 8.617 19.280 1.00 49.22 172 LYS A C 1
ATOM 1310 O O . LYS A 1 172 ? -10.700 8.456 18.273 1.00 49.22 172 LYS A O 1
ATOM 1315 N N . ILE A 1 173 ? -12.602 8.105 19.418 1.00 47.19 173 ILE A N 1
ATOM 1316 C CA . ILE A 1 173 ? -13.313 7.434 18.328 1.00 47.19 173 ILE A CA 1
ATOM 1317 C C . ILE A 1 173 ? -14.223 8.467 17.656 1.00 47.19 173 ILE A C 1
ATOM 1319 O O . ILE A 1 173 ? -15.150 8.974 18.287 1.00 47.19 173 ILE A O 1
ATOM 1323 N N . HIS A 1 174 ? -13.953 8.793 16.393 1.00 42.59 174 HIS A N 1
ATOM 1324 C CA . HIS A 1 174 ? -14.934 9.442 15.526 1.00 42.59 174 HIS A CA 1
ATOM 1325 C C . HIS A 1 174 ? -15.688 8.329 14.789 1.00 42.59 174 HIS A C 1
ATOM 1327 O O . HIS A 1 174 ? -15.092 7.634 13.968 1.00 42.59 174 HIS A O 1
ATOM 1333 N N . PHE A 1 175 ? -16.954 8.126 15.158 1.00 42.16 175 PHE A N 1
ATOM 1334 C CA . PHE A 1 175 ? -17.930 7.399 14.343 1.00 42.16 175 PHE A CA 1
ATOM 1335 C C . PHE A 1 175 ? -18.632 8.386 13.414 1.00 42.16 175 PHE A C 1
ATOM 1337 O O . PHE A 1 175 ? -18.916 9.514 13.887 1.00 42.16 175 PHE A O 1
#

pLDDT: mean 93.41, std 9.9, range [42.16, 98.88]